Protein AF-A0A135WG31-F1 (afdb_monomer_lite)

Radius of gyration: 12.59 Å; chains: 1; bounding box: 28×26×33 Å

pLDDT: mean 79.25, std 14.86, range [45.44, 93.06]

Structure (mmCIF, N/CA/C/O backbone):
data_AF-A0A135WG31-F1
#
_entry.id   AF-A0A135WG31-F1
#
loop_
_atom_site.group_PDB
_atom_site.id
_atom_site.type_symbol
_atom_site.label_atom_id
_atom_site.label_alt_id
_atom_site.label_comp_id
_atom_site.label_asym_id
_atom_site.label_entity_id
_atom_site.label_seq_id
_atom_site.pdbx_PDB_ins_code
_atom_site.Cartn_x
_atom_site.Cartn_y
_atom_site.Cartn_z
_atom_site.occupancy
_atom_site.B_iso_or_equiv
_atom_site.auth_seq_id
_atom_site.auth_comp_id
_atom_site.auth_asym_id
_atom_site.auth_atom_id
_atom_site.pdbx_PDB_model_num
ATOM 1 N N . MET A 1 1 ? 4.303 -17.856 0.982 1.00 48.16 1 MET A N 1
ATOM 2 C CA . MET A 1 1 ? 4.115 -16.548 1.632 1.00 48.16 1 MET A CA 1
ATOM 3 C C . MET A 1 1 ? 5.111 -16.329 2.770 1.00 48.16 1 MET A C 1
ATOM 5 O O . MET A 1 1 ? 4.770 -16.515 3.929 1.00 48.16 1 MET A O 1
ATOM 9 N N . SER A 1 2 ? 6.361 -15.962 2.465 1.00 45.44 2 SER A N 1
ATOM 10 C CA . SER A 1 2 ? 7.358 -15.632 3.510 1.00 45.44 2 SER A CA 1
ATOM 11 C C . SER A 1 2 ? 7.098 -14.273 4.182 1.00 45.44 2 SER A C 1
ATOM 13 O O . SER A 1 2 ? 7.653 -13.992 5.236 1.00 45.44 2 SER A O 1
ATOM 15 N N . HIS A 1 3 ? 6.224 -13.466 3.578 1.00 50.09 3 HIS A N 1
ATOM 16 C CA . HIS A 1 3 ? 5.793 -12.125 3.987 1.00 50.09 3 HIS A CA 1
ATOM 17 C C . HIS A 1 3 ? 4.997 -12.125 5.301 1.00 50.09 3 HIS A C 1
ATOM 19 O O . HIS A 1 3 ? 5.233 -11.278 6.150 1.00 50.09 3 HIS A O 1
ATOM 25 N N . VAL A 1 4 ? 4.119 -13.110 5.511 1.00 50.94 4 VAL A N 1
ATOM 26 C CA . VAL A 1 4 ? 3.321 -13.230 6.748 1.00 50.94 4 VAL A CA 1
ATOM 27 C C . VAL A 1 4 ? 4.192 -13.713 7.918 1.00 50.94 4 VAL A C 1
ATOM 29 O O . VAL A 1 4 ? 4.098 -13.205 9.030 1.00 50.94 4 VAL A O 1
ATOM 32 N N . LYS A 1 5 ? 5.134 -14.629 7.646 1.00 48.28 5 LYS A N 1
ATOM 33 C CA . LYS A 1 5 ? 5.996 -15.242 8.671 1.00 48.28 5 LYS A CA 1
ATOM 34 C C . LYS A 1 5 ? 6.991 -14.289 9.329 1.00 48.28 5 LYS A C 1
ATOM 36 O O . LYS A 1 5 ? 7.387 -14.544 10.459 1.00 48.28 5 LYS A O 1
ATOM 41 N N . HIS A 1 6 ? 7.421 -13.229 8.642 1.00 51.50 6 HIS A N 1
ATOM 42 C CA . HIS A 1 6 ? 8.346 -12.264 9.243 1.00 51.50 6 HIS A CA 1
ATOM 43 C C . HIS A 1 6 ? 7.634 -11.297 10.209 1.00 51.50 6 HIS A C 1
ATOM 45 O O . HIS A 1 6 ? 8.287 -10.729 11.082 1.00 51.50 6 HIS A O 1
ATOM 51 N N . PHE A 1 7 ? 6.309 -11.142 10.077 1.00 52.41 7 PHE A N 1
ATOM 52 C CA . PHE A 1 7 ? 5.504 -10.173 10.829 1.00 52.41 7 PHE A CA 1
ATOM 53 C C . PHE A 1 7 ? 4.645 -10.792 11.930 1.00 52.41 7 PHE A C 1
ATOM 55 O O . PHE A 1 7 ? 4.378 -10.104 12.901 1.00 52.41 7 PHE A O 1
ATOM 62 N N . GLU A 1 8 ? 4.316 -12.087 11.879 1.00 51.28 8 GLU A N 1
ATOM 63 C CA . GLU A 1 8 ? 3.783 -12.802 13.059 1.00 51.28 8 GLU A CA 1
ATOM 64 C C . GLU A 1 8 ? 4.751 -12.765 14.261 1.00 51.28 8 GLU A C 1
ATOM 66 O O . GLU A 1 8 ? 4.341 -12.980 15.396 1.00 51.28 8 GLU A O 1
ATOM 71 N N . GLN A 1 9 ? 6.039 -12.483 14.027 1.00 54.62 9 GLN A N 1
ATOM 72 C CA . GLN A 1 9 ? 7.041 -12.275 15.080 1.00 54.62 9 GLN A CA 1
ATOM 73 C C . GLN A 1 9 ? 7.088 -10.833 15.616 1.00 54.62 9 GLN A C 1
ATOM 75 O O . GLN A 1 9 ? 7.731 -10.591 16.637 1.00 54.62 9 GLN A O 1
ATOM 80 N N . LEU A 1 10 ? 6.437 -9.880 14.942 1.00 55.00 10 LEU A N 1
ATOM 81 C CA . LEU A 1 10 ? 6.231 -8.517 15.421 1.00 55.00 10 LEU A CA 1
ATOM 82 C C . LEU A 1 10 ? 4.865 -8.492 16.115 1.00 55.00 10 LEU A C 1
ATOM 84 O O . LEU A 1 10 ? 3.846 -8.392 15.450 1.00 55.00 10 LEU A O 1
ATOM 88 N N . ASP A 1 11 ? 4.923 -8.668 17.434 1.00 56.06 11 ASP A N 1
ATOM 89 C CA . ASP A 1 11 ? 3.920 -8.612 18.516 1.00 56.06 11 ASP A CA 1
ATOM 90 C C . ASP A 1 11 ? 2.560 -7.886 18.277 1.00 56.06 11 ASP A C 1
ATOM 92 O O . ASP A 1 11 ? 2.342 -7.223 17.267 1.00 56.06 11 ASP A O 1
ATOM 96 N N . GLU A 1 12 ? 1.640 -7.957 19.255 1.00 57.47 12 GLU A N 1
ATOM 97 C CA . GLU A 1 12 ? 0.243 -7.435 19.269 1.00 57.47 12 GLU A CA 1
AT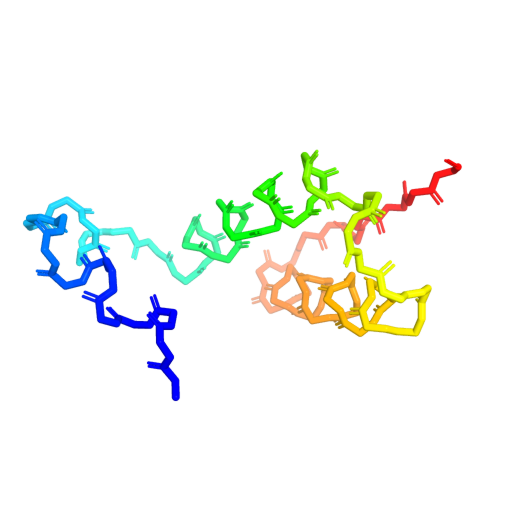OM 98 C C . GLU A 1 12 ? -0.040 -6.136 18.477 1.00 57.47 12 GLU A C 1
ATOM 100 O O . GLU A 1 12 ? -1.121 -5.980 17.899 1.00 57.47 12 GLU A O 1
ATOM 105 N N . ALA A 1 13 ? 0.923 -5.215 18.404 1.00 62.00 13 ALA A N 1
ATOM 106 C CA . ALA A 1 13 ? 0.844 -3.980 17.631 1.00 62.00 13 ALA A CA 1
ATOM 107 C C . ALA A 1 13 ? 0.529 -4.199 16.139 1.00 62.00 13 ALA A C 1
ATOM 109 O O . ALA A 1 13 ? -0.233 -3.419 15.575 1.00 62.00 13 ALA A O 1
ATOM 110 N N . TYR A 1 14 ? 1.042 -5.258 15.494 1.00 64.00 14 TYR A N 1
ATOM 111 C CA . TYR A 1 14 ? 0.711 -5.542 14.091 1.00 64.00 14 TYR A CA 1
ATOM 112 C C . TYR A 1 14 ? -0.751 -5.974 13.937 1.00 64.00 14 TYR A C 1
ATOM 114 O O . TYR A 1 14 ? -1.419 -5.590 12.979 1.00 64.00 14 TYR A O 1
ATOM 122 N N . HIS A 1 15 ? -1.297 -6.730 14.891 1.00 66.25 15 HIS A N 1
ATOM 123 C CA . HIS A 1 15 ? -2.708 -7.118 14.861 1.00 66.25 15 HIS A CA 1
ATOM 124 C C . HIS A 1 15 ? -3.649 -5.925 15.055 1.00 66.25 15 HIS A C 1
ATOM 126 O O . HIS A 1 15 ? -4.725 -5.926 14.458 1.00 66.25 15 HIS A O 1
ATOM 132 N N . ALA A 1 16 ? -3.220 -4.903 15.802 1.00 72.94 16 ALA A N 1
ATOM 133 C CA . ALA A 1 16 ? -3.975 -3.670 16.019 1.00 72.94 16 ALA A CA 1
ATOM 134 C C . ALA A 1 16 ? -4.026 -2.732 14.796 1.00 72.94 16 ALA A C 1
ATOM 136 O O . ALA A 1 16 ? -4.903 -1.872 14.740 1.00 72.94 16 ALA A O 1
ATOM 137 N N . LEU A 1 17 ? -3.129 -2.895 13.814 1.00 75.94 17 LEU A N 1
ATOM 138 C CA . LEU A 1 17 ? -3.126 -2.073 12.601 1.00 75.94 17 LEU A CA 1
ATOM 139 C C . LEU A 1 17 ? -4.285 -2.435 11.661 1.00 75.94 17 LEU A C 1
ATOM 141 O O . LEU A 1 17 ? -4.574 -3.613 11.398 1.00 75.94 17 LEU A O 1
ATOM 145 N N . SER A 1 18 ? -4.895 -1.400 11.091 1.00 83.00 18 SER A N 1
ATOM 146 C CA . SER A 1 18 ? -5.855 -1.513 9.998 1.00 83.00 18 SER A CA 1
ATOM 147 C C . SER A 1 18 ? -5.208 -2.115 8.746 1.00 83.00 18 SER A C 1
ATOM 149 O O . SER A 1 18 ? -3.986 -2.112 8.576 1.00 83.00 18 SER A O 1
ATOM 151 N N . VAL A 1 19 ? -6.040 -2.643 7.845 1.00 83.81 19 VAL A N 1
ATOM 152 C CA . VAL A 1 19 ? -5.578 -3.187 6.557 1.00 83.81 19 VAL A CA 1
ATOM 153 C C . VAL A 1 19 ? -4.775 -2.133 5.794 1.00 83.81 19 VAL A C 1
ATOM 155 O O . VAL A 1 19 ? -3.676 -2.419 5.334 1.00 83.81 19 VAL A O 1
ATOM 158 N N . LEU A 1 20 ? -5.258 -0.891 5.757 1.00 86.00 20 LEU A N 1
ATOM 159 C CA . LEU A 1 20 ? -4.564 0.208 5.098 1.00 86.00 20 LEU A CA 1
ATOM 160 C C . LEU A 1 20 ? -3.173 0.479 5.692 1.00 86.00 20 LEU A C 1
ATOM 162 O O . LEU A 1 20 ? -2.224 0.672 4.937 1.00 86.00 20 LEU A O 1
ATOM 166 N N . GLU A 1 21 ? -3.025 0.493 7.018 1.00 84.25 21 GLU A N 1
ATOM 167 C CA . GLU A 1 21 ? -1.730 0.739 7.671 1.00 84.25 21 GLU A CA 1
ATOM 168 C C . GLU A 1 21 ? -0.723 -0.376 7.378 1.00 84.25 21 GLU A C 1
ATOM 170 O O . GLU A 1 21 ? 0.439 -0.101 7.069 1.00 84.25 21 GLU A O 1
ATOM 175 N N . LYS A 1 22 ? -1.178 -1.634 7.409 1.00 83.81 22 LYS A N 1
ATOM 176 C CA . LYS A 1 22 ? -0.352 -2.797 7.056 1.00 83.81 22 LYS A CA 1
ATOM 177 C C . LYS A 1 22 ? 0.145 -2.699 5.621 1.00 83.81 22 LYS A C 1
ATOM 179 O O . LYS A 1 22 ? 1.340 -2.847 5.373 1.00 83.81 22 LYS A O 1
ATOM 184 N N . GLU A 1 23 ? -0.758 -2.417 4.691 1.00 86.12 23 GLU A N 1
ATOM 185 C CA . GLU A 1 23 ? -0.422 -2.381 3.270 1.00 86.12 23 GLU A CA 1
ATOM 186 C C . GLU A 1 23 ? 0.393 -1.141 2.897 1.00 86.12 23 GLU A C 1
ATOM 188 O O . GLU A 1 23 ? 1.311 -1.225 2.082 1.00 86.12 23 GLU A O 1
ATOM 193 N N . THR A 1 24 ? 0.153 -0.007 3.559 1.00 86.69 24 THR A N 1
ATOM 194 C CA . THR A 1 24 ? 0.985 1.197 3.410 1.00 86.69 24 THR A CA 1
ATOM 195 C C . THR A 1 24 ? 2.420 0.919 3.845 1.00 86.69 24 THR A C 1
ATOM 197 O O . THR A 1 24 ? 3.359 1.259 3.128 1.00 86.69 24 THR A O 1
ATOM 200 N N . TYR A 1 25 ? 2.612 0.233 4.972 1.00 84.75 25 TYR A N 1
ATOM 201 C CA . TYR A 1 25 ? 3.943 -0.158 5.423 1.00 84.75 25 TYR A CA 1
ATOM 202 C C . TYR A 1 25 ? 4.641 -1.100 4.422 1.00 84.75 25 TYR A C 1
ATOM 204 O O . TYR A 1 25 ? 5.811 -0.909 4.078 1.00 84.75 25 TYR A O 1
ATOM 212 N N . VAL A 1 26 ? 3.928 -2.110 3.909 1.00 84.38 26 VAL A N 1
ATOM 213 C CA . VAL A 1 26 ? 4.461 -3.034 2.888 1.00 84.38 26 VAL A CA 1
ATOM 214 C C . VAL A 1 26 ? 4.868 -2.276 1.626 1.00 84.38 26 VAL A C 1
ATOM 216 O O . VAL A 1 26 ? 5.930 -2.532 1.043 1.00 84.38 26 VAL A O 1
ATOM 219 N N . TRP A 1 27 ? 4.049 -1.312 1.222 1.00 88.69 27 TRP A N 1
ATOM 220 C CA . TRP A 1 27 ? 4.334 -0.444 0.097 1.00 88.69 27 TRP A CA 1
ATOM 221 C C . TRP A 1 27 ? 5.608 0.385 0.308 1.00 88.69 27 TRP A C 1
ATOM 223 O O . TRP A 1 27 ? 6.461 0.421 -0.580 1.00 88.69 27 TRP A O 1
ATOM 233 N N . GLU A 1 28 ? 5.810 0.981 1.485 1.00 87.50 28 GLU A N 1
ATOM 234 C CA . GLU A 1 28 ? 7.035 1.726 1.808 1.00 87.50 28 GLU A CA 1
ATOM 235 C C . GLU A 1 28 ? 8.292 0.852 1.709 1.00 87.50 28 GLU A C 1
ATOM 237 O O . GLU A 1 28 ? 9.301 1.269 1.131 1.00 87.50 28 GLU A O 1
ATOM 242 N N . GLN A 1 29 ? 8.234 -0.389 2.203 1.00 86.31 29 GLN A N 1
ATOM 243 C CA . GLN A 1 29 ? 9.347 -1.338 2.088 1.00 86.31 29 GLN A CA 1
ATOM 244 C C . GLN A 1 29 ? 9.621 -1.726 0.632 1.00 86.31 29 GLN A C 1
ATOM 246 O O . GLN A 1 29 ? 10.783 -1.816 0.215 1.00 86.31 29 GLN A O 1
ATOM 251 N N . THR A 1 30 ? 8.561 -1.920 -0.154 1.00 86.06 30 THR A N 1
ATOM 252 C 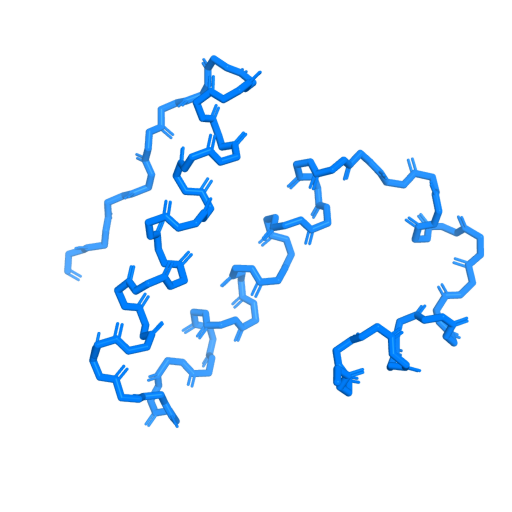CA .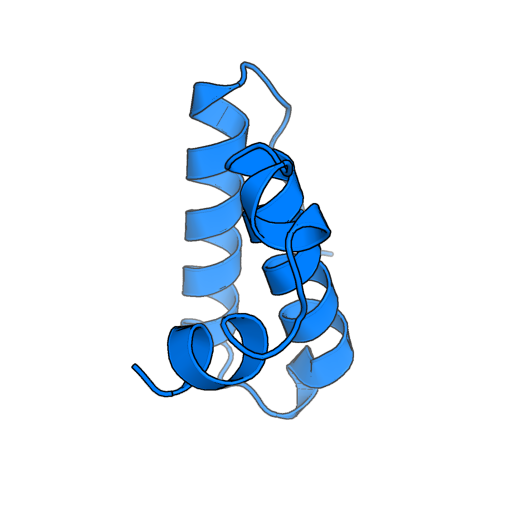 THR A 1 30 ? 8.645 -2.194 -1.595 1.00 86.06 30 THR A CA 1
ATOM 253 C C . THR A 1 30 ? 9.287 -1.018 -2.328 1.00 86.06 30 THR A C 1
ATOM 255 O O . THR A 1 30 ? 10.210 -1.207 -3.119 1.00 86.06 30 THR A O 1
ATOM 258 N N . LEU A 1 31 ? 8.889 0.211 -1.997 1.00 87.62 31 LEU A N 1
ATOM 259 C CA . LEU A 1 31 ? 9.437 1.440 -2.563 1.00 87.62 31 LEU A CA 1
ATOM 260 C C . LEU A 1 31 ? 10.913 1.654 -2.192 1.00 87.62 31 LEU A C 1
ATOM 262 O O . LEU A 1 31 ? 11.724 2.009 -3.057 1.00 87.62 31 LEU A O 1
ATOM 266 N N . ALA A 1 32 ? 11.283 1.402 -0.934 1.00 88.75 32 ALA A N 1
ATOM 267 C CA . ALA A 1 32 ? 12.664 1.482 -0.457 1.00 88.75 32 ALA A CA 1
ATOM 268 C C . AL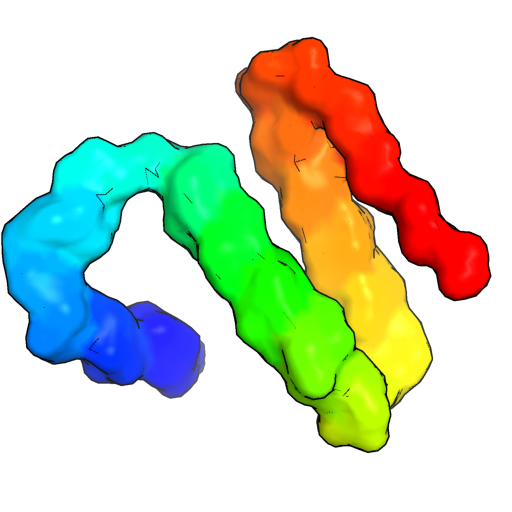A A 1 32 ? 13.568 0.459 -1.164 1.00 88.75 32 ALA A C 1
ATOM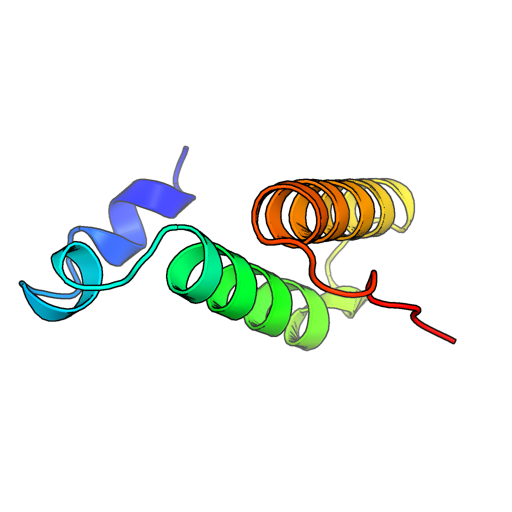 270 O O . ALA A 1 32 ? 14.714 0.751 -1.516 1.00 88.75 32 ALA A O 1
ATOM 271 N N . ASN A 1 33 ? 13.030 -0.727 -1.451 1.00 86.88 33 ASN A N 1
ATOM 272 C CA . ASN A 1 33 ? 13.741 -1.802 -2.131 1.00 86.88 33 ASN A CA 1
ATOM 273 C C . ASN A 1 33 ? 13.470 -1.863 -3.639 1.00 86.88 33 ASN A C 1
ATOM 275 O O . ASN A 1 33 ? 13.903 -2.828 -4.259 1.00 86.88 33 ASN A O 1
ATOM 279 N N . ARG A 1 34 ? 12.843 -0.848 -4.256 1.00 83.88 34 ARG A N 1
ATOM 280 C CA . ARG A 1 34 ? 12.381 -0.879 -5.664 1.00 83.88 34 ARG A CA 1
ATOM 281 C C . ARG A 1 34 ? 13.433 -1.325 -6.683 1.00 83.88 34 ARG A C 1
ATOM 283 O O . ARG A 1 34 ? 13.109 -1.924 -7.694 1.00 83.88 34 ARG A O 1
ATOM 290 N N . HIS A 1 35 ? 14.708 -1.059 -6.400 1.00 86.62 35 HIS A N 1
ATOM 291 C CA . HIS A 1 35 ? 15.849 -1.453 -7.229 1.00 86.62 35 HIS A CA 1
ATOM 292 C C . HIS A 1 35 ? 16.054 -2.976 -7.323 1.00 86.62 35 HIS A C 1
ATOM 294 O O . HIS A 1 35 ? 16.773 -3.439 -8.204 1.00 86.62 35 HIS A O 1
ATOM 300 N N . ARG A 1 36 ? 15.460 -3.748 -6.407 1.00 86.94 36 ARG A N 1
ATOM 301 C CA . ARG A 1 36 ? 15.520 -5.216 -6.352 1.00 86.94 36 ARG A CA 1
ATOM 302 C C . ARG A 1 36 ? 14.354 -5.896 -7.066 1.00 86.94 36 ARG A C 1
ATOM 304 O O . ARG A 1 36 ? 14.361 -7.116 -7.163 1.00 86.94 36 ARG A O 1
ATOM 311 N N . TRP A 1 37 ? 13.367 -5.126 -7.517 1.00 84.00 37 TRP A N 1
ATOM 312 C CA . TRP A 1 37 ? 12.129 -5.635 -8.097 1.00 84.00 37 TRP A CA 1
ATOM 313 C C . TRP A 1 37 ? 12.134 -5.443 -9.607 1.00 84.00 37 TRP A C 1
ATOM 315 O O . TRP A 1 37 ? 12.637 -4.435 -10.115 1.00 84.00 37 TRP A O 1
ATOM 325 N N . ALA A 1 38 ? 11.547 -6.390 -10.338 1.00 89.25 38 ALA A N 1
ATOM 326 C CA . ALA A 1 38 ? 11.269 -6.159 -11.744 1.00 89.25 38 ALA A CA 1
ATOM 327 C C . ALA A 1 38 ? 10.206 -5.060 -11.884 1.00 89.25 38 ALA A C 1
ATOM 329 O O . ALA A 1 38 ? 9.301 -4.926 -11.061 1.00 89.25 38 ALA A O 1
ATOM 330 N N . LYS A 1 39 ? 10.278 -4.282 -12.969 1.00 86.94 39 LYS A N 1
ATOM 331 C CA . LYS A 1 39 ? 9.332 -3.183 -13.221 1.00 86.94 39 LYS A CA 1
ATOM 332 C C . LYS A 1 39 ? 7.867 -3.645 -13.199 1.00 86.94 39 LYS A C 1
ATOM 334 O O . LYS A 1 39 ? 7.017 -2.907 -12.719 1.00 86.94 39 LYS A O 1
ATOM 339 N N . ALA A 1 40 ? 7.590 -4.848 -13.707 1.00 88.75 40 ALA A N 1
ATOM 340 C CA . ALA A 1 40 ? 6.251 -5.435 -13.695 1.00 88.75 40 ALA A CA 1
ATOM 341 C C . ALA A 1 40 ? 5.774 -5.750 -12.268 1.00 88.75 40 ALA A C 1
ATOM 343 O O . ALA A 1 40 ? 4.693 -5.323 -11.889 1.00 88.75 40 ALA A O 1
ATOM 344 N N . GLU A 1 41 ? 6.611 -6.397 -11.453 1.00 85.56 41 GLU A N 1
ATOM 345 C CA . GLU A 1 41 ? 6.279 -6.729 -10.059 1.00 85.56 41 GLU A CA 1
ATOM 346 C C . GLU A 1 41 ? 6.083 -5.466 -9.207 1.00 85.56 41 GLU A C 1
ATOM 348 O O . GLU A 1 41 ? 5.209 -5.402 -8.347 1.00 85.56 41 GLU A O 1
ATOM 353 N N . PHE A 1 42 ? 6.875 -4.424 -9.474 1.00 88.25 42 PHE A N 1
ATOM 354 C CA . PHE A 1 42 ? 6.721 -3.133 -8.814 1.00 88.25 42 PHE A CA 1
ATOM 355 C C . PHE A 1 42 ? 5.413 -2.429 -9.203 1.00 88.25 42 PHE A C 1
ATOM 357 O O . PHE A 1 42 ? 4.762 -1.824 -8.353 1.00 88.25 42 PHE A O 1
ATOM 364 N N . GLN A 1 43 ? 5.012 -2.526 -10.475 1.00 89.06 43 GLN A N 1
ATOM 365 C CA . GLN A 1 43 ? 3.730 -1.998 -10.938 1.00 89.06 43 GLN A CA 1
ATOM 366 C C . GLN A 1 43 ? 2.555 -2.763 -10.318 1.00 89.06 43 GLN A C 1
ATOM 368 O O . GLN A 1 43 ? 1.611 -2.138 -9.855 1.00 89.06 43 GLN A O 1
ATOM 373 N N . GLU A 1 44 ? 2.635 -4.091 -10.220 1.00 90.12 44 GLU A N 1
ATOM 374 C CA . GLU A 1 44 ? 1.605 -4.896 -9.552 1.00 90.12 44 GLU A CA 1
ATOM 375 C C . GLU A 1 44 ? 1.452 -4.526 -8.070 1.00 90.12 44 GLU A C 1
ATOM 377 O O . GLU A 1 44 ? 0.330 -4.423 -7.571 1.00 90.12 44 GLU A O 1
ATOM 382 N N . ALA A 1 45 ? 2.565 -4.267 -7.374 1.00 88.62 45 ALA A N 1
ATOM 383 C CA . ALA A 1 45 ? 2.539 -3.783 -5.996 1.00 88.62 45 ALA A CA 1
ATOM 384 C C . ALA A 1 45 ? 1.893 -2.389 -5.882 1.00 88.62 45 ALA A C 1
ATOM 386 O O . ALA A 1 45 ? 1.116 -2.151 -4.955 1.00 88.62 45 ALA A O 1
ATOM 387 N N . LEU A 1 46 ? 2.168 -1.490 -6.837 1.00 91.38 46 LEU A N 1
ATOM 388 C CA . LEU A 1 46 ? 1.547 -0.162 -6.911 1.00 91.38 46 LEU A CA 1
ATOM 389 C C . LEU A 1 46 ? 0.032 -0.261 -7.146 1.00 91.38 46 LEU A C 1
ATOM 391 O O . LEU A 1 46 ? -0.757 0.402 -6.475 1.00 91.38 46 LEU A O 1
ATOM 395 N N . ASP A 1 47 ? -0.385 -1.123 -8.069 1.00 92.31 47 ASP A N 1
ATOM 396 C CA . ASP A 1 47 ? -1.795 -1.340 -8.388 1.00 92.31 47 ASP A CA 1
ATOM 397 C C . ASP A 1 47 ? -2.540 -2.001 -7.220 1.00 92.31 47 ASP A C 1
ATOM 399 O O . ASP A 1 47 ? -3.734 -1.779 -7.019 1.00 92.31 47 ASP A O 1
ATOM 403 N N . TYR A 1 48 ? -1.856 -2.834 -6.434 1.00 91.19 48 TYR A N 1
ATOM 404 C CA . TYR A 1 48 ? -2.420 -3.436 -5.232 1.00 91.19 48 TYR A CA 1
ATOM 405 C C . TYR A 1 48 ? -2.660 -2.403 -4.124 1.00 91.19 48 TYR A C 1
ATOM 407 O O . TYR A 1 48 ? -3.787 -2.298 -3.643 1.00 91.19 48 TYR A O 1
ATOM 415 N N . ILE A 1 49 ? -1.662 -1.582 -3.769 1.00 90.62 49 ILE A N 1
ATOM 416 C CA . ILE A 1 49 ? -1.861 -0.552 -2.736 1.00 90.62 49 ILE A CA 1
ATOM 417 C C . ILE A 1 49 ? -2.893 0.495 -3.169 1.00 90.62 49 ILE A C 1
ATOM 419 O O . ILE A 1 49 ? -3.657 0.978 -2.339 1.00 90.62 49 ILE A O 1
ATOM 423 N N . ASN A 1 50 ? -2.976 0.815 -4.463 1.00 92.69 50 ASN A N 1
ATOM 424 C CA . ASN A 1 50 ? -3.983 1.744 -4.976 1.00 92.69 50 ASN A CA 1
ATOM 425 C C . ASN A 1 50 ? -5.407 1.192 -4.871 1.00 92.69 50 ASN A C 1
ATOM 427 O O . ASN A 1 50 ? -6.301 1.950 -4.512 1.00 92.69 50 ASN A O 1
ATOM 431 N N . ARG A 1 51 ? -5.609 -0.114 -5.083 1.00 92.81 51 ARG A N 1
ATOM 432 C CA . ARG A 1 51 ? -6.901 -0.770 -4.817 1.00 92.81 51 ARG A CA 1
ATOM 433 C C . ARG A 1 51 ? -7.272 -0.723 -3.337 1.00 92.81 51 ARG A C 1
ATOM 435 O O . ARG A 1 51 ? -8.383 -0.347 -2.998 1.00 92.81 51 ARG A O 1
ATOM 442 N N . VAL A 1 52 ? -6.320 -1.021 -2.451 1.00 90.38 52 VAL A N 1
ATOM 443 C CA . VAL A 1 52 ? -6.548 -0.920 -0.998 1.00 90.38 52 VAL A CA 1
ATOM 444 C C . VAL A 1 52 ? -6.877 0.518 -0.589 1.00 90.38 52 VAL A C 1
ATOM 446 O O . VAL A 1 52 ? -7.684 0.732 0.301 1.00 90.38 52 VAL A O 1
ATOM 449 N N . ARG A 1 53 ? -6.276 1.526 -1.225 1.00 91.00 53 ARG A N 1
ATOM 450 C CA . ARG A 1 53 ? -6.586 2.940 -0.963 1.00 91.00 53 ARG A CA 1
ATOM 451 C C . ARG A 1 53 ? -7.974 3.335 -1.462 1.00 91.00 53 ARG A C 1
ATOM 453 O O . ARG A 1 53 ? -8.646 4.093 -0.773 1.00 91.00 53 ARG A O 1
ATOM 460 N N . GLU A 1 54 ? -8.407 2.799 -2.599 1.00 93.06 54 GLU A N 1
ATOM 461 C CA . GLU A 1 54 ? -9.754 3.005 -3.143 1.00 93.06 54 GLU A CA 1
ATOM 462 C C . GLU A 1 54 ? -10.839 2.480 -2.190 1.00 93.06 54 GLU A C 1
ATOM 464 O O . GLU A 1 54 ? -11.796 3.199 -1.918 1.00 93.06 54 GLU A O 1
ATOM 469 N N . ASP A 1 55 ? -10.636 1.308 -1.576 1.00 90.50 55 ASP A N 1
ATOM 470 C CA . ASP A 1 55 ? -11.547 0.748 -0.559 1.00 90.50 55 ASP A CA 1
ATOM 471 C C . ASP A 1 55 ? -11.704 1.646 0.690 1.00 90.50 55 ASP A C 1
ATOM 473 O O . ASP A 1 55 ? -12.630 1.471 1.483 1.00 90.50 55 ASP A O 1
ATOM 477 N N . PHE A 1 56 ? -10.787 2.599 0.880 1.00 89.75 56 PHE A N 1
ATOM 478 C CA . PHE A 1 56 ? -10.767 3.566 1.979 1.00 89.75 56 PHE A CA 1
ATOM 479 C C . PHE A 1 56 ? -11.049 5.006 1.504 1.00 89.75 56 PHE A C 1
ATOM 481 O O . PHE A 1 56 ? -10.791 5.947 2.255 1.00 89.75 56 PHE A O 1
ATOM 488 N N . ASP A 1 57 ? -11.553 5.193 0.276 1.00 92.19 57 ASP A N 1
ATOM 489 C CA . ASP A 1 57 ? -11.821 6.501 -0.347 1.00 92.19 57 ASP A CA 1
ATOM 490 C C . ASP A 1 57 ? -10.586 7.432 -0.397 1.00 92.19 57 ASP A C 1
ATOM 492 O O . ASP A 1 57 ? -10.686 8.660 -0.313 1.00 92.19 57 ASP A O 1
ATOM 496 N N . LEU A 1 58 ? -9.385 6.859 -0.530 1.00 90.50 58 LEU A N 1
ATOM 497 C CA . LEU A 1 58 ? -8.125 7.599 -0.616 1.00 90.50 58 LEU A CA 1
A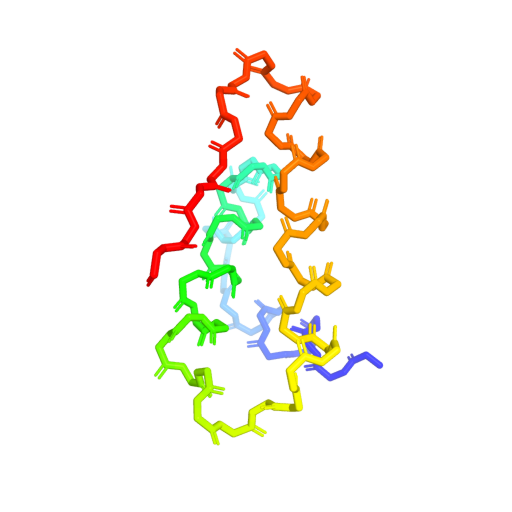TOM 498 C C . LEU A 1 58 ? -7.634 7.736 -2.056 1.00 90.50 58 LEU A C 1
ATOM 500 O O . LEU A 1 58 ? -7.727 6.819 -2.868 1.00 90.50 58 LEU A O 1
ATOM 504 N N . GLU A 1 59 ? -6.999 8.872 -2.350 1.00 91.25 59 GLU A N 1
ATOM 505 C CA . GLU A 1 59 ? -6.390 9.105 -3.660 1.00 91.25 59 GLU A CA 1
ATOM 506 C C . GLU A 1 59 ? -5.274 8.086 -3.963 1.00 91.25 59 GLU A C 1
ATOM 508 O O . GLU A 1 59 ? -4.472 7.765 -3.071 1.00 91.25 59 GLU A O 1
ATOM 513 N N . PRO A 1 60 ? -5.161 7.601 -5.212 1.00 90.50 60 PRO A N 1
ATOM 514 C CA . PRO A 1 60 ? -4.123 6.658 -5.603 1.00 90.50 60 PRO A CA 1
ATOM 515 C C . PRO A 1 60 ? -2.729 7.297 -5.554 1.00 90.50 60 PRO A C 1
ATOM 517 O O . PRO A 1 60 ? -2.530 8.477 -5.841 1.00 90.50 60 PRO A O 1
ATOM 520 N N . LEU A 1 61 ? -1.733 6.485 -5.222 1.00 89.25 61 LEU A N 1
ATOM 521 C CA . LEU A 1 61 ? -0.325 6.840 -5.280 1.00 89.25 61 LEU A CA 1
ATOM 522 C C . LEU A 1 61 ? 0.136 6.882 -6.739 1.00 89.25 61 LEU A C 1
ATOM 524 O O . LEU A 1 61 ? -0.107 5.958 -7.517 1.00 89.25 61 LEU A O 1
ATOM 528 N N . ILE A 1 62 ? 0.843 7.954 -7.095 1.00 85.62 62 ILE A N 1
ATOM 529 C CA . ILE A 1 62 ? 1.429 8.153 -8.422 1.00 85.62 62 ILE A CA 1
ATOM 530 C C . ILE A 1 62 ? 2.940 8.284 -8.247 1.00 85.62 62 ILE A C 1
ATOM 532 O O . ILE A 1 62 ? 3.421 9.250 -7.654 1.00 85.62 62 ILE A O 1
ATOM 536 N N . ILE A 1 63 ? 3.696 7.318 -8.771 1.00 78.38 63 ILE A N 1
ATOM 537 C CA . ILE A 1 63 ? 5.161 7.391 -8.815 1.00 78.38 63 ILE A CA 1
ATOM 538 C C . ILE A 1 63 ? 5.577 8.023 -10.145 1.00 78.38 63 ILE A C 1
ATOM 540 O O . ILE A 1 63 ? 5.171 7.551 -11.206 1.00 78.38 63 ILE A O 1
ATOM 544 N N . LYS A 1 64 ? 6.382 9.090 -10.073 1.00 63.75 64 LYS A N 1
ATOM 545 C CA . LYS A 1 64 ? 7.030 9.737 -11.224 1.00 63.75 64 LYS A CA 1
ATOM 546 C C . LYS A 1 64 ? 8.438 9.204 -11.455 1.00 63.75 64 LYS A C 1
ATOM 548 O O . LYS A 1 64 ? 9.114 8.883 -10.451 1.00 63.75 64 LYS A O 1
#

Secondary structure (DSSP, 8-state):
-HHHHTTTTS-THHHHS-HHHHHHHHHHHHHHTGGGS-HHHHHHHHHHHHHHHHTTTPPPP---

Sequence (64 aa):
MSHVKHFEQLDEAYHALSVLEKETYVWEQTLANRHRWAKAEFQEALDYINRVREDFDLEPLIIK

InterPro domains:
  IPR028912 Tox-MPTase4 domain [PF15640] (11-54)

Organism: NCBI:txid267125

Foldseek 3Di:
DVVVVVCVVVDPVVVVDDPLVNLVVVLVVCVVVVVVDDPVVNVVSQVVNQVVCVVVVHDGDDDD